Protein AF-A0A6B3M862-F1 (afdb_monomer)

Structure (mmCIF, N/CA/C/O backbone):
data_AF-A0A6B3M862-F1
#
_entry.id   AF-A0A6B3M862-F1
#
loop_
_atom_site.group_PDB
_atom_site.id
_atom_site.type_symbol
_atom_site.label_atom_id
_atom_site.label_alt_id
_atom_site.label_comp_id
_atom_site.label_asym_id
_atom_site.label_entity_id
_atom_site.label_seq_id
_atom_site.pdbx_PDB_ins_code
_atom_site.Cartn_x
_atom_site.Cartn_y
_atom_site.Cartn_z
_atom_site.occupancy
_atom_site.B_iso_or_equiv
_atom_site.auth_seq_id
_atom_site.auth_comp_id
_atom_site.auth_asym_id
_atom_site.auth_atom_id
_atom_site.pdbx_PDB_model_num
ATOM 1 N N . MET A 1 1 ? -13.975 -4.370 5.706 1.00 50.62 1 MET A N 1
ATOM 2 C CA . MET A 1 1 ? -13.741 -3.342 6.737 1.00 50.62 1 MET A CA 1
ATOM 3 C C . MET A 1 1 ? -14.102 -3.996 8.052 1.00 50.62 1 MET A C 1
ATOM 5 O O . MET A 1 1 ? -15.183 -4.567 8.111 1.00 50.62 1 MET A O 1
ATOM 9 N N . SER A 1 2 ? -13.195 -4.032 9.027 1.00 60.84 2 SER A N 1
ATOM 10 C CA . SER A 1 2 ? -13.617 -4.252 10.414 1.00 60.84 2 SER A CA 1
ATOM 11 C C . SER A 1 2 ? -14.274 -2.959 10.878 1.00 60.84 2 SER A C 1
ATOM 13 O O . SER A 1 2 ? -13.829 -1.890 10.461 1.00 60.84 2 SER A O 1
ATOM 15 N N . ASP A 1 3 ? -15.322 -3.040 11.688 1.00 75.19 3 ASP A N 1
ATOM 16 C CA . ASP A 1 3 ? -16.202 -1.893 11.952 1.00 75.19 3 ASP A CA 1
ATOM 17 C C . ASP A 1 3 ? -15.468 -0.653 12.518 1.00 75.19 3 ASP A C 1
ATOM 19 O O . ASP A 1 3 ? -15.908 0.476 12.292 1.00 75.19 3 ASP A O 1
ATOM 23 N N . ASP A 1 4 ? -14.273 -0.848 13.093 1.00 88.62 4 ASP A N 1
ATOM 24 C CA . ASP A 1 4 ? -13.475 0.205 13.733 1.00 88.62 4 ASP A CA 1
ATOM 25 C C . ASP A 1 4 ? -12.184 0.609 13.000 1.00 88.62 4 ASP A C 1
ATOM 27 O O . ASP A 1 4 ? -11.530 1.561 13.427 1.00 88.62 4 ASP A O 1
ATOM 31 N N . TYR A 1 5 ? -11.798 -0.059 11.903 1.00 89.94 5 TYR A N 1
ATOM 32 C CA . TYR A 1 5 ? -10.555 0.263 11.181 1.00 89.94 5 TYR A CA 1
ATOM 33 C C . TYR A 1 5 ? -10.771 0.490 9.687 1.00 89.94 5 TYR A C 1
ATOM 35 O O . TYR A 1 5 ? -11.437 -0.281 8.991 1.00 89.94 5 TYR A O 1
ATOM 43 N N . ALA A 1 6 ? -10.116 1.531 9.178 1.00 91.81 6 ALA A N 1
ATOM 44 C CA . ALA A 1 6 ? -10.004 1.824 7.760 1.00 91.81 6 ALA A CA 1
ATOM 45 C C . ALA A 1 6 ? -8.541 1.756 7.322 1.00 91.81 6 ALA A C 1
ATOM 47 O O . ALA A 1 6 ? -7.637 2.222 8.015 1.00 91.81 6 ALA A O 1
ATOM 48 N N . ILE A 1 7 ? -8.333 1.199 6.133 1.00 94.38 7 ILE A N 1
ATOM 49 C CA . ILE A 1 7 ? -7.042 1.144 5.462 1.00 94.38 7 ILE A CA 1
ATOM 50 C C . ILE A 1 7 ? -7.131 1.938 4.163 1.00 94.38 7 ILE A C 1
ATOM 52 O O . ILE A 1 7 ? -8.022 1.707 3.345 1.00 94.38 7 ILE A O 1
ATOM 56 N N . VAL A 1 8 ? -6.223 2.894 3.988 1.00 96.94 8 VAL A N 1
ATOM 57 C CA . VAL A 1 8 ? -6.242 3.828 2.860 1.00 96.94 8 VAL A CA 1
ATOM 58 C C . VAL A 1 8 ? -4.904 3.781 2.141 1.00 96.94 8 VAL A C 1
ATOM 60 O O . VAL A 1 8 ? -3.861 4.054 2.730 1.00 96.94 8 VAL A O 1
ATOM 63 N N . GLY A 1 9 ? -4.940 3.435 0.856 1.00 97.56 9 GLY A N 1
ATOM 64 C CA . GLY A 1 9 ? -3.775 3.466 -0.018 1.00 97.56 9 GLY A CA 1
ATOM 65 C C . GLY A 1 9 ? -3.497 4.866 -0.564 1.00 97.56 9 GLY A C 1
ATOM 66 O O . GLY A 1 9 ? -4.400 5.542 -1.055 1.00 97.56 9 GLY A O 1
ATOM 67 N N . ALA A 1 10 ? -2.234 5.280 -0.522 1.00 98.19 10 ALA A N 1
ATOM 68 C CA . ALA A 1 10 ? -1.728 6.545 -1.038 1.00 98.19 10 ALA A CA 1
ATOM 69 C C . ALA A 1 10 ? -0.574 6.278 -2.014 1.00 98.19 10 ALA A C 1
ATOM 71 O O . ALA A 1 10 ? 0.571 6.640 -1.777 1.00 98.19 10 ALA A O 1
ATOM 72 N N . LYS A 1 11 ? -0.878 5.619 -3.134 1.00 97.19 11 LYS A N 1
ATOM 73 C CA . LYS A 1 11 ? 0.109 5.156 -4.129 1.00 97.19 11 LYS A CA 1
ATOM 74 C C . LYS A 1 11 ? 0.990 6.226 -4.797 1.00 97.19 11 LYS A C 1
ATOM 76 O O . LYS A 1 11 ? 1.916 5.872 -5.507 1.00 97.19 11 LYS A O 1
ATOM 81 N N . ASN A 1 12 ? 0.673 7.507 -4.621 1.00 97.62 12 ASN A N 1
ATOM 82 C CA . ASN A 1 12 ? 1.430 8.641 -5.167 1.00 97.62 12 ASN A CA 1
ATOM 83 C C . ASN A 1 12 ? 2.085 9.463 -4.043 1.00 97.62 12 ASN A C 1
ATOM 85 O O . ASN A 1 12 ? 2.270 10.662 -4.180 1.00 97.62 12 ASN A O 1
ATOM 89 N N . GLU A 1 13 ? 2.313 8.847 -2.886 1.00 97.69 13 GLU A N 1
ATOM 90 C CA . GLU A 1 13 ? 3.012 9.472 -1.769 1.00 97.69 13 GLU A CA 1
ATOM 91 C C . GLU A 1 13 ? 4.517 9.540 -2.051 1.00 97.69 13 GLU A C 1
ATOM 93 O O . GLU A 1 13 ? 5.097 8.560 -2.523 1.00 97.69 13 GLU A O 1
ATOM 98 N N . ASP A 1 14 ? 5.126 10.690 -1.748 1.00 96.94 14 ASP A N 1
ATOM 99 C CA . ASP A 1 14 ? 6.449 11.055 -2.270 1.00 96.94 14 ASP A CA 1
ATOM 100 C C . ASP A 1 14 ? 7.570 11.131 -1.209 1.00 96.94 14 ASP A C 1
ATOM 102 O O . ASP A 1 14 ? 8.699 11.483 -1.542 1.00 96.94 14 ASP A O 1
ATOM 106 N N . GLU A 1 15 ? 7.320 10.818 0.074 1.00 93.00 15 GLU A N 1
ATOM 107 C CA . GLU A 1 15 ? 8.296 11.061 1.162 1.00 93.00 15 GLU A CA 1
ATOM 108 C C . GLU A 1 15 ? 9.616 10.294 0.997 1.00 93.00 15 GLU A C 1
ATOM 110 O O . GLU A 1 15 ? 10.661 10.787 1.419 1.00 93.00 15 GLU A O 1
ATOM 115 N N . LYS A 1 16 ? 9.596 9.101 0.386 1.00 87.69 16 LYS A N 1
ATOM 116 C CA . LYS A 1 16 ? 10.807 8.285 0.150 1.00 87.69 16 LYS A CA 1
ATOM 117 C C . LYS A 1 16 ? 11.333 8.366 -1.288 1.00 87.69 16 LYS A C 1
ATOM 119 O O . LYS A 1 16 ? 12.475 7.986 -1.530 1.00 87.69 16 LYS A O 1
ATOM 124 N N . GLY A 1 17 ? 10.531 8.886 -2.211 1.00 92.69 17 GLY A N 1
ATOM 125 C CA . GLY A 1 17 ? 10.793 8.950 -3.646 1.00 92.69 17 GLY A CA 1
ATOM 126 C C . GLY A 1 17 ? 9.495 9.244 -4.392 1.00 92.69 17 GLY A C 1
ATOM 127 O O . GLY A 1 17 ? 8.418 8.952 -3.876 1.00 92.69 17 GLY A O 1
ATOM 128 N N . THR A 1 18 ? 9.584 9.828 -5.587 1.00 96.62 18 THR A N 1
ATOM 129 C CA . THR A 1 18 ? 8.407 10.181 -6.392 1.00 96.62 18 THR A CA 1
ATOM 130 C C . THR A 1 18 ? 7.522 8.954 -6.619 1.00 96.62 18 THR A C 1
ATOM 132 O O . THR A 1 18 ? 7.962 7.947 -7.158 1.00 96.62 18 THR A O 1
ATOM 135 N N . HIS A 1 19 ? 6.278 9.038 -6.167 1.00 96.44 19 HIS A N 1
ATOM 136 C CA . HIS A 1 19 ? 5.255 8.005 -6.168 1.00 96.44 19 HIS A CA 1
ATOM 137 C C . HIS A 1 19 ? 5.671 6.659 -5.558 1.00 96.44 19 HIS A C 1
ATOM 139 O O . HIS A 1 19 ? 5.152 5.615 -5.967 1.00 96.44 19 HIS A O 1
ATOM 145 N N . ALA A 1 20 ? 6.578 6.666 -4.581 1.00 97.31 20 ALA A N 1
ATOM 146 C CA . ALA A 1 20 ? 6.948 5.452 -3.858 1.00 97.31 20 ALA A CA 1
ATOM 147 C C . ALA A 1 20 ? 5.736 4.840 -3.137 1.00 97.31 20 ALA A C 1
ATOM 149 O O . ALA A 1 20 ? 5.584 3.624 -3.051 1.00 97.31 20 ALA A O 1
ATOM 150 N N . GLY A 1 21 ? 4.825 5.693 -2.666 1.00 98.12 21 GLY A N 1
ATOM 151 C CA . GLY A 1 21 ? 3.536 5.289 -2.129 1.00 98.12 21 GLY A CA 1
ATOM 152 C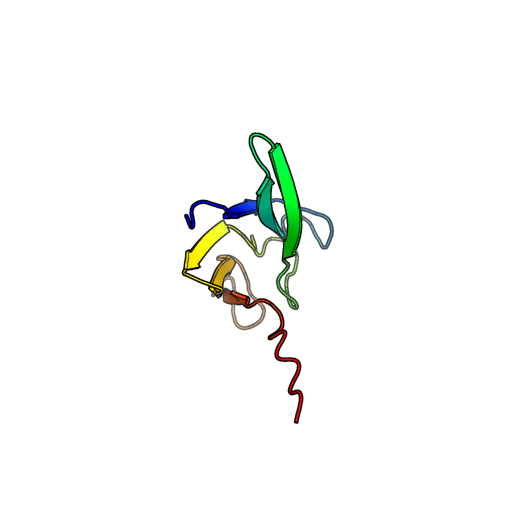 C . GLY A 1 21 ? 3.568 4.902 -0.650 1.00 98.12 21 GLY A C 1
ATOM 153 O O . GLY A 1 21 ? 4.605 4.560 -0.082 1.00 98.12 21 GLY A O 1
ATOM 154 N N . ALA A 1 22 ? 2.409 4.979 -0.004 1.00 97.88 22 ALA A N 1
ATOM 155 C CA . ALA A 1 22 ? 2.224 4.659 1.408 1.00 97.88 22 ALA A CA 1
ATOM 156 C C . ALA A 1 22 ? 0.832 4.066 1.653 1.00 97.88 22 ALA A C 1
ATOM 158 O O . ALA A 1 22 ? -0.062 4.140 0.807 1.00 97.88 22 ALA A O 1
ATOM 159 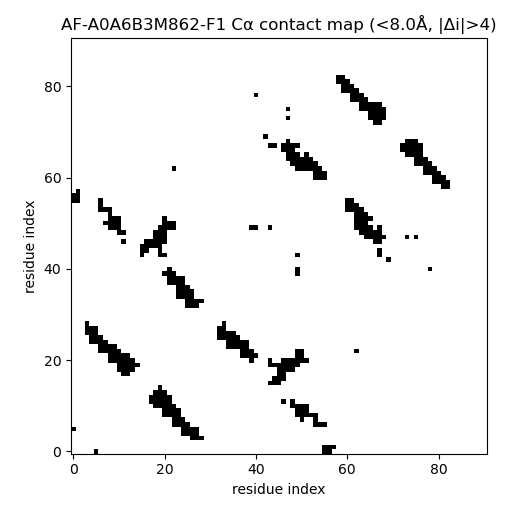N N . VAL A 1 23 ? 0.631 3.507 2.842 1.00 97.81 23 VAL A N 1
ATOM 160 C CA . VAL A 1 23 ? -0.685 3.102 3.342 1.00 97.81 23 VAL A CA 1
ATOM 161 C C . VAL A 1 23 ? -0.901 3.709 4.718 1.00 97.81 23 VAL A C 1
ATOM 163 O O . VAL A 1 23 ? 0.021 3.776 5.523 1.00 97.81 23 VAL A O 1
ATOM 166 N N . TYR A 1 24 ? -2.123 4.134 5.003 1.00 95.81 24 TYR A N 1
ATOM 167 C CA . TYR A 1 24 ? -2.497 4.722 6.283 1.00 95.81 24 TYR A CA 1
ATOM 168 C C . TYR A 1 24 ? -3.578 3.877 6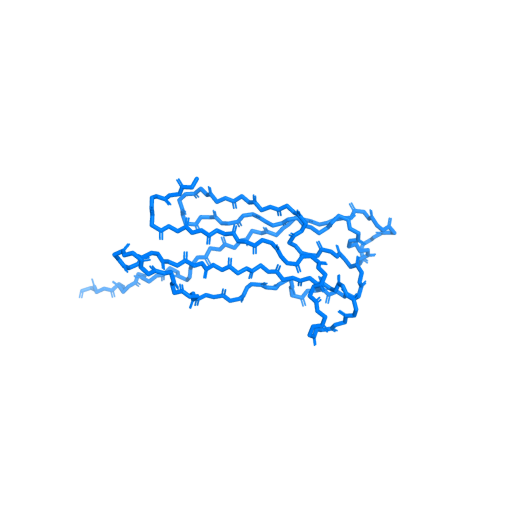.947 1.00 95.81 24 TYR A C 1
ATOM 170 O O . TYR A 1 24 ? -4.549 3.480 6.296 1.00 95.81 24 TYR A O 1
ATOM 178 N N . ILE A 1 25 ? -3.404 3.615 8.241 1.00 93.56 25 ILE A N 1
ATOM 179 C CA . ILE A 1 25 ? -4.408 2.960 9.080 1.00 93.56 25 ILE A CA 1
ATOM 180 C C . ILE A 1 25 ? -5.080 4.027 9.930 1.00 9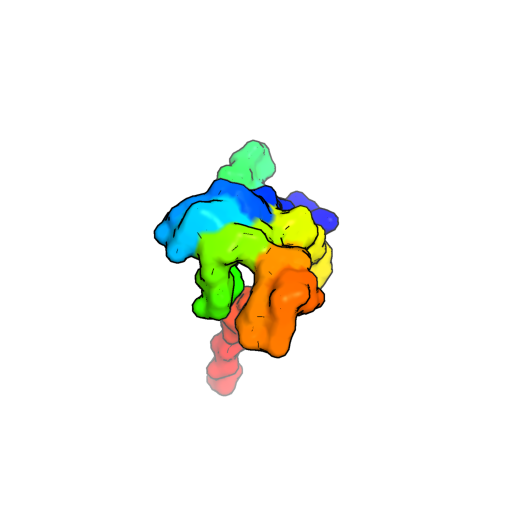3.56 25 ILE A C 1
ATOM 182 O O . ILE A 1 25 ? -4.406 4.779 10.637 1.00 93.56 25 ILE A O 1
ATOM 186 N N . PHE A 1 26 ? -6.406 4.047 9.894 1.00 93.25 26 PHE A N 1
ATOM 187 C CA . PHE A 1 26 ? -7.234 4.876 10.755 1.00 93.25 26 PHE A CA 1
ATOM 188 C C . PHE A 1 26 ? -8.084 3.996 11.658 1.00 93.25 26 PHE A C 1
ATOM 190 O O . PHE A 1 26 ? -8.626 2.987 11.207 1.00 93.25 26 PHE A O 1
ATOM 197 N N . GLN A 1 27 ? -8.223 4.414 12.911 1.00 92.56 27 GLN A N 1
ATOM 198 C CA . GLN A 1 27 ? -9.166 3.840 13.858 1.00 92.56 27 GLN A CA 1
ATOM 199 C C . GLN A 1 27 ? -10.290 4.836 14.112 1.00 92.56 27 GLN A C 1
ATOM 201 O O . GLN A 1 27 ? -10.044 6.042 14.232 1.00 92.56 27 GLN A O 1
ATOM 206 N N . ARG A 1 28 ? -11.517 4.329 14.172 1.00 93.06 28 ARG A N 1
ATOM 207 C CA . ARG A 1 28 ? -12.689 5.119 14.525 1.00 93.06 28 ARG A CA 1
ATOM 208 C C . ARG A 1 28 ? -12.793 5.250 16.047 1.00 93.06 28 ARG A C 1
ATOM 210 O O . ARG A 1 28 ? -12.719 4.254 16.757 1.00 93.06 28 ARG A O 1
ATOM 217 N N . ASP A 1 29 ? -12.997 6.473 16.522 1.00 91.94 29 ASP A N 1
ATOM 218 C CA . ASP A 1 29 ? -13.328 6.807 17.910 1.00 91.94 29 ASP A CA 1
ATOM 219 C C . ASP A 1 29 ? -14.583 7.696 17.923 1.00 91.94 29 ASP A C 1
ATOM 221 O O . ASP A 1 29 ? -14.536 8.899 17.632 1.00 91.94 29 ASP A O 1
ATOM 225 N N . GLY A 1 30 ? -15.740 7.068 18.157 1.00 91.38 30 GLY A N 1
ATOM 226 C CA . GLY A 1 30 ? -17.050 7.686 17.948 1.00 91.38 30 GLY A CA 1
ATOM 227 C C . GLY A 1 30 ? -17.262 8.072 16.480 1.00 91.38 30 GLY A C 1
ATOM 228 O O . GLY A 1 30 ? -17.235 7.218 15.595 1.00 91.38 30 GLY A O 1
ATOM 229 N N . ASP A 1 31 ? -17.448 9.366 16.221 1.00 91.19 31 ASP A N 1
ATOM 230 C CA . ASP A 1 31 ? -17.560 9.926 14.865 1.00 91.19 31 ASP A CA 1
ATOM 231 C C . ASP A 1 31 ? -16.213 10.404 14.293 1.00 91.19 31 ASP A C 1
ATOM 233 O O . ASP A 1 31 ? -16.139 10.858 13.149 1.00 91.19 31 ASP A O 1
ATOM 237 N N . ASN A 1 32 ? -15.132 10.309 15.073 1.00 94.44 32 ASN A N 1
ATOM 238 C CA . ASN A 1 32 ? -13.807 10.750 14.657 1.00 94.44 32 ASN A CA 1
ATOM 239 C C . ASN A 1 32 ? -12.998 9.595 14.068 1.00 94.44 32 ASN A C 1
ATOM 241 O O . ASN A 1 32 ? -13.095 8.454 14.512 1.00 94.44 32 ASN A O 1
ATOM 245 N N . TRP A 1 33 ? -12.131 9.913 13.110 1.00 95.31 33 TRP A N 1
ATOM 246 C CA . TRP A 1 33 ? -11.124 8.992 12.593 1.00 95.31 33 TRP A CA 1
ATOM 247 C C . TRP A 1 33 ? -9.739 9.502 12.955 1.00 95.31 33 TRP A C 1
ATOM 249 O O . TRP A 1 33 ? -9.376 10.623 12.603 1.00 95.31 33 TRP A O 1
ATOM 259 N N . GLN A 1 34 ? -8.965 8.670 13.643 1.00 96.31 34 GLN A N 1
ATOM 260 C CA . GLN A 1 34 ? -7.610 8.994 14.077 1.00 96.31 34 GLN A CA 1
ATOM 261 C C . GLN A 1 34 ? -6.608 8.106 13.345 1.00 96.31 34 GLN A C 1
ATOM 263 O O . GLN A 1 34 ? -6.751 6.881 13.340 1.00 96.31 34 GLN A O 1
ATOM 268 N N . GLN A 1 35 ? -5.590 8.713 12.730 1.00 95.50 35 GLN A N 1
ATOM 269 C CA . GLN A 1 35 ? -4.506 7.967 12.092 1.00 95.50 35 GLN A CA 1
ATOM 270 C C . GLN A 1 35 ? -3.690 7.238 13.166 1.00 95.50 35 GLN A C 1
ATOM 272 O O . GLN A 1 35 ? -3.098 7.872 14.034 1.00 95.50 35 GLN A O 1
ATOM 277 N N . GLN A 1 36 ? -3.626 5.914 13.076 1.00 93.19 36 GLN A N 1
ATOM 278 C CA . GLN A 1 36 ? -2.861 5.070 13.996 1.00 93.19 36 GLN A CA 1
ATOM 279 C C . GLN A 1 36 ? -1.461 4.768 13.469 1.00 93.19 36 GLN A C 1
ATOM 281 O O . GLN A 1 36 ? -0.505 4.690 14.236 1.00 93.19 36 GLN A O 1
ATOM 286 N N . ALA A 1 37 ? -1.329 4.591 12.153 1.00 93.38 37 ALA A N 1
ATOM 287 C CA . ALA A 1 37 ? -0.064 4.207 11.544 1.00 93.38 37 ALA A CA 1
ATOM 288 C C . ALA A 1 37 ? 0.048 4.680 10.093 1.00 93.38 37 ALA A C 1
ATOM 290 O O . ALA A 1 37 ? -0.949 4.776 9.372 1.00 93.38 37 ALA A O 1
ATOM 291 N N . LYS A 1 38 ? 1.294 4.907 9.668 1.00 94.88 38 LYS A N 1
ATOM 292 C CA . LYS A 1 38 ? 1.716 4.940 8.265 1.00 94.88 38 LYS A CA 1
ATOM 293 C C . LYS A 1 38 ? 2.532 3.673 8.019 1.00 94.88 38 LYS A C 1
ATOM 295 O O . LYS A 1 38 ? 3.512 3.430 8.718 1.00 94.88 38 LYS A O 1
ATOM 300 N N . LEU A 1 39 ? 2.109 2.867 7.059 1.00 95.38 39 LEU A N 1
ATOM 301 C CA . LEU A 1 39 ? 2.818 1.685 6.591 1.00 95.38 39 LEU A CA 1
ATOM 302 C C . LEU A 1 39 ? 3.533 2.010 5.282 1.00 95.38 39 LEU A C 1
ATOM 304 O O . LEU A 1 39 ? 2.993 2.700 4.412 1.00 95.38 39 LEU A O 1
ATOM 308 N N . THR A 1 40 ? 4.734 1.470 5.138 1.00 95.31 40 THR A N 1
ATOM 309 C CA . THR A 1 40 ? 5.579 1.605 3.951 1.00 95.31 40 THR A CA 1
ATOM 310 C C . THR A 1 40 ? 6.270 0.275 3.679 1.00 95.31 40 THR A C 1
ATOM 312 O O . THR A 1 40 ? 6.656 -0.405 4.633 1.00 95.31 40 THR A O 1
ATOM 315 N N . GLY A 1 41 ? 6.457 -0.086 2.407 1.00 90.25 41 GLY A N 1
ATOM 316 C CA . GLY A 1 41 ? 7.369 -1.172 2.032 1.00 90.25 41 GLY A CA 1
ATOM 317 C C . GLY A 1 41 ? 8.788 -0.850 2.507 1.00 90.25 41 GLY A C 1
ATOM 318 O O . GLY A 1 41 ? 9.190 0.315 2.486 1.00 90.25 41 GLY A O 1
ATOM 319 N N . ALA A 1 42 ? 9.518 -1.849 3.007 1.00 89.25 42 ALA A N 1
ATOM 320 C CA . ALA A 1 42 ? 10.876 -1.648 3.528 1.00 89.25 42 ALA A CA 1
ATOM 321 C C . ALA A 1 42 ? 11.888 -1.363 2.405 1.00 89.25 42 ALA A C 1
ATOM 323 O O . ALA A 1 42 ? 12.850 -0.625 2.603 1.00 89.25 42 ALA A O 1
ATOM 324 N N . ASP A 1 43 ? 11.611 -1.945 1.248 1.00 91.50 43 ASP A N 1
ATOM 325 C CA . ASP A 1 43 ? 12.321 -1.896 -0.025 1.00 91.50 43 ASP A CA 1
ATOM 326 C C . ASP A 1 43 ? 11.693 -0.900 -1.011 1.00 91.50 43 ASP A C 1
ATOM 328 O O . ASP A 1 43 ? 12.184 -0.791 -2.121 1.00 91.50 43 ASP A O 1
ATOM 332 N N . ARG A 1 44 ? 10.645 -0.148 -0.620 1.00 91.56 44 ARG A N 1
ATOM 333 C CA . ARG A 1 44 ? 9.955 0.747 -1.562 1.00 91.56 44 ARG A CA 1
ATOM 334 C C . ARG A 1 44 ? 10.912 1.793 -2.148 1.00 91.56 44 ARG A C 1
ATOM 336 O O . ARG A 1 44 ? 11.553 2.552 -1.404 1.00 91.56 44 ARG A O 1
ATOM 343 N N . GLU A 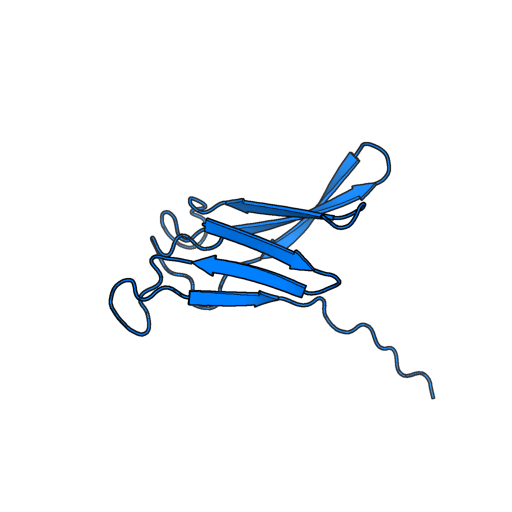1 45 ? 10.908 1.901 -3.463 1.00 95.50 45 GLU A N 1
ATOM 344 C CA . GLU A 1 45 ? 11.629 2.886 -4.256 1.00 95.50 45 GLU A CA 1
ATOM 345 C C . GLU A 1 45 ? 10.655 3.786 -5.032 1.00 95.50 45 GLU A C 1
ATOM 347 O O . GLU A 1 45 ? 9.438 3.759 -4.832 1.00 95.50 45 GLU A O 1
ATOM 352 N N . ALA A 1 46 ? 11.195 4.693 -5.848 1.00 96.69 46 ALA A N 1
ATOM 353 C CA . ALA A 1 46 ? 10.374 5.585 -6.656 1.00 96.69 46 ALA A CA 1
ATOM 354 C C . ALA A 1 46 ? 9.532 4.787 -7.665 1.00 96.69 46 ALA A C 1
ATOM 356 O O . ALA A 1 46 ? 9.998 3.831 -8.265 1.00 96.69 46 ALA A O 1
ATOM 357 N N . ASP A 1 47 ? 8.299 5.237 -7.879 1.00 96.56 47 ASP A N 1
ATOM 358 C CA . ASP A 1 47 ? 7.323 4.657 -8.799 1.00 96.56 47 ASP A CA 1
ATOM 359 C C . ASP A 1 47 ? 6.812 3.235 -8.512 1.00 96.56 47 ASP A C 1
ATOM 361 O O . ASP A 1 47 ? 5.897 2.826 -9.220 1.00 96.56 47 ASP A O 1
ATOM 365 N N . ASP A 1 48 ? 7.208 2.562 -7.427 1.00 97.31 48 ASP A N 1
ATOM 366 C CA . ASP A 1 48 ? 6.682 1.233 -7.037 1.00 97.31 48 ASP A CA 1
ATOM 367 C C . ASP A 1 48 ? 5.157 1.179 -6.837 1.00 97.31 48 ASP A C 1
ATOM 369 O O . ASP A 1 48 ? 4.516 0.121 -6.927 1.00 97.31 48 ASP A O 1
ATOM 373 N N . LYS A 1 49 ? 4.547 2.338 -6.559 1.00 97.50 49 LYS A N 1
ATOM 374 C CA . LYS A 1 49 ? 3.118 2.505 -6.256 1.00 97.50 49 LYS A CA 1
ATOM 375 C C . LYS A 1 49 ? 2.665 1.649 -5.072 1.00 97.50 49 LYS A C 1
ATOM 377 O O . LYS A 1 49 ? 1.567 1.079 -5.108 1.00 97.50 49 LYS A O 1
ATOM 382 N N . PHE A 1 50 ? 3.465 1.577 -4.007 1.00 98.38 50 PHE A N 1
ATOM 383 C CA . PHE A 1 50 ? 3.055 0.916 -2.769 1.00 98.38 50 PHE A CA 1
ATOM 384 C C . PHE A 1 50 ? 1.732 1.506 -2.256 1.00 98.38 50 PHE A C 1
ATOM 386 O O . PHE A 1 50 ? 1.552 2.722 -2.185 1.00 98.38 50 PHE A O 1
ATOM 393 N N . GLY A 1 51 ? 0.773 0.646 -1.910 1.00 97.88 51 GLY A N 1
ATOM 394 C CA . GLY A 1 51 ? -0.574 1.093 -1.543 1.00 97.88 51 GLY A CA 1
ATOM 395 C C . GLY A 1 51 ? -1.512 1.267 -2.736 1.00 97.88 51 GLY A C 1
ATOM 396 O O . GLY A 1 51 ? -2.539 1.932 -2.602 1.00 97.88 51 GLY A O 1
ATOM 397 N N . PHE A 1 52 ? -1.197 0.687 -3.900 1.00 98.12 52 PHE A N 1
ATOM 398 C CA . PHE A 1 52 ? -2.103 0.680 -5.054 1.00 98.12 52 PHE A CA 1
ATOM 399 C C . PHE A 1 52 ? -3.409 -0.062 -4.756 1.00 98.12 52 PHE A C 1
ATOM 401 O O . PHE A 1 52 ? -4.491 0.422 -5.092 1.00 98.12 52 PHE A O 1
ATOM 408 N N . CYS A 1 53 ? -3.305 -1.216 -4.099 1.00 97.00 53 CYS A N 1
ATOM 409 C CA . CYS A 1 53 ? -4.433 -1.968 -3.573 1.00 97.00 53 CYS A CA 1
ATOM 410 C C . CYS A 1 53 ? -4.157 -2.368 -2.124 1.00 97.00 53 CYS A C 1
ATOM 412 O O . CYS A 1 53 ? -3.009 -2.583 -1.729 1.00 97.00 53 CYS A O 1
ATOM 414 N N . VAL A 1 54 ? -5.223 -2.431 -1.329 1.00 96.56 54 VAL A N 1
ATOM 415 C CA . VAL A 1 54 ? -5.155 -2.747 0.097 1.00 96.56 54 VAL A CA 1
ATOM 416 C C . VAL A 1 54 ? -6.290 -3.682 0.488 1.00 96.56 54 VAL A C 1
ATOM 418 O O . VAL A 1 54 ? -7.400 -3.586 -0.040 1.00 96.56 54 VAL A O 1
ATOM 421 N N . GLY A 1 55 ? -6.014 -4.575 1.430 1.00 93.62 55 GLY A N 1
ATOM 422 C CA . GLY A 1 55 ? -7.001 -5.446 2.053 1.00 93.62 55 GLY A CA 1
ATOM 423 C C . GLY A 1 55 ? -6.712 -5.597 3.539 1.00 93.62 55 GLY A C 1
ATOM 424 O O . GLY A 1 55 ? -5.558 -5.550 3.955 1.00 93.62 55 GLY A O 1
ATOM 425 N N . ILE A 1 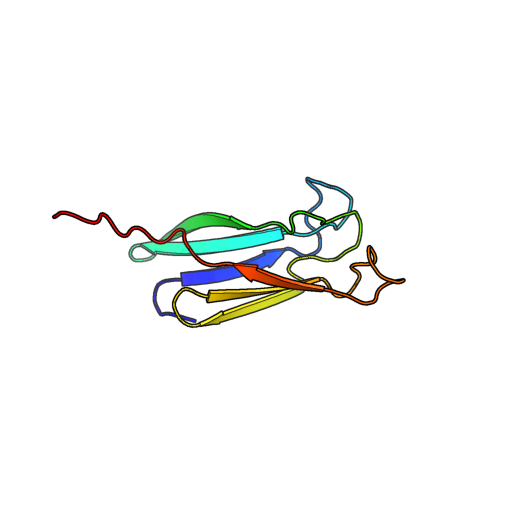56 ? -7.763 -5.777 4.334 1.00 87.88 56 ILE A N 1
ATOM 426 C CA . ILE A 1 56 ? -7.658 -6.012 5.774 1.00 87.88 56 ILE A CA 1
ATOM 427 C C . ILE A 1 56 ? -8.596 -7.147 6.179 1.00 87.88 56 ILE A C 1
ATOM 429 O O . ILE A 1 56 ? -9.756 -7.180 5.756 1.00 87.88 56 ILE A O 1
ATOM 433 N N . SER A 1 57 ? -8.084 -8.079 6.977 1.00 88.12 57 SER A N 1
ATOM 434 C CA . SER A 1 57 ? -8.841 -9.194 7.541 1.00 88.12 57 SER A CA 1
ATOM 435 C C . SER A 1 57 ? -8.280 -9.555 8.913 1.00 88.12 57 SER A C 1
ATOM 437 O O . SER A 1 57 ? -7.152 -10.037 9.015 1.00 88.12 57 SER A O 1
ATOM 439 N N . GLY A 1 58 ? -9.078 -9.343 9.963 1.00 85.12 58 GLY A N 1
ATOM 440 C CA . GLY A 1 58 ? -8.587 -9.412 11.340 1.00 85.12 58 GLY A CA 1
ATOM 441 C C . GLY A 1 58 ? -7.412 -8.454 11.532 1.00 85.12 58 GLY A C 1
ATOM 442 O O . GLY A 1 58 ? -7.468 -7.311 11.083 1.00 85.12 58 GLY A O 1
ATOM 443 N N . ASP A 1 59 ? -6.329 -8.964 12.110 1.00 85.50 59 ASP A N 1
ATOM 444 C CA . ASP A 1 59 ? -5.101 -8.204 12.351 1.00 85.50 59 ASP A CA 1
ATOM 445 C C . ASP A 1 59 ? -4.170 -8.144 11.127 1.00 85.50 59 ASP A C 1
ATOM 447 O O . ASP A 1 59 ? -3.121 -7.508 11.168 1.00 85.50 59 ASP A O 1
ATOM 451 N N . TYR A 1 60 ? -4.523 -8.797 10.018 1.00 89.94 60 TYR A N 1
ATOM 452 C CA . TYR A 1 60 ? -3.682 -8.817 8.828 1.00 89.94 60 TYR A CA 1
ATOM 453 C C . TYR A 1 60 ? -4.084 -7.736 7.840 1.00 89.94 60 TYR A C 1
ATOM 455 O O . TYR A 1 60 ? -5.242 -7.620 7.434 1.00 89.94 60 TYR A O 1
ATOM 463 N N . THR A 1 61 ? -3.081 -6.997 7.388 1.00 92.19 61 THR A N 1
ATOM 464 C CA . THR A 1 61 ? -3.168 -6.063 6.272 1.00 92.19 61 THR A CA 1
ATOM 465 C C . THR A 1 61 ? -2.339 -6.592 5.112 1.00 92.19 61 THR A C 1
ATOM 467 O O . THR A 1 61 ? -1.182 -6.953 5.307 1.00 92.19 61 THR A O 1
ATOM 470 N N . ILE A 1 62 ? -2.903 -6.597 3.905 1.00 95.81 62 ILE A N 1
ATOM 471 C CA . ILE A 1 62 ? -2.172 -6.851 2.662 1.00 95.81 62 ILE A CA 1
ATOM 472 C C . ILE A 1 62 ? -2.119 -5.581 1.814 1.00 95.81 62 ILE A C 1
ATOM 474 O O . ILE A 1 62 ? -3.116 -4.865 1.697 1.00 95.81 62 ILE A O 1
ATOM 478 N N . VAL A 1 63 ? -0.959 -5.307 1.225 1.00 98.06 63 VAL A N 1
ATOM 479 C CA . VAL A 1 63 ? -0.706 -4.131 0.388 1.00 98.06 63 VAL A CA 1
ATOM 480 C C . VAL A 1 63 ? -0.022 -4.555 -0.903 1.00 98.06 63 VAL A C 1
ATOM 482 O O . VAL A 1 63 ? 0.956 -5.293 -0.855 1.00 98.06 63 VAL A O 1
ATOM 485 N N . GLY A 1 64 ? -0.510 -4.078 -2.046 1.00 98.12 64 GLY A N 1
ATOM 486 C CA . GLY A 1 64 ? 0.149 -4.266 -3.339 1.00 98.12 64 GLY A CA 1
ATOM 487 C C . GLY A 1 64 ? 0.989 -3.061 -3.766 1.00 98.12 64 GLY A C 1
ATOM 488 O O . GLY A 1 64 ? 0.587 -1.910 -3.552 1.00 98.12 64 GLY A O 1
ATOM 489 N N . ALA A 1 65 ? 2.112 -3.345 -4.422 1.00 98.25 65 ALA A N 1
ATOM 490 C CA . ALA A 1 65 ? 2.957 -2.403 -5.154 1.00 98.25 65 ALA A CA 1
ATOM 491 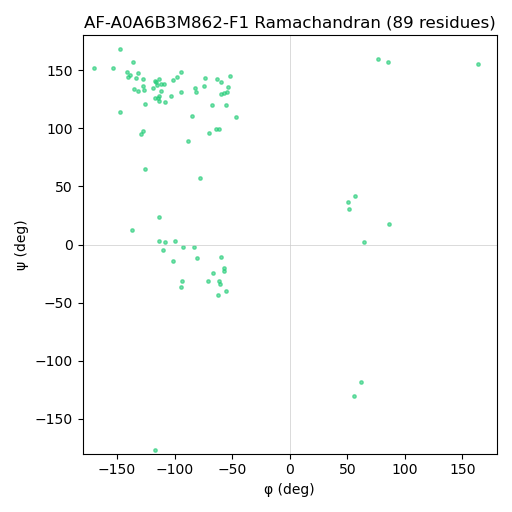C C . ALA A 1 65 ? 3.192 -2.986 -6.555 1.00 98.25 65 ALA A C 1
ATOM 493 O O . ALA A 1 65 ? 3.999 -3.889 -6.730 1.00 98.25 65 ALA A O 1
ATOM 494 N N . TYR A 1 66 ? 2.393 -2.579 -7.542 1.00 97.81 66 TYR A N 1
ATOM 495 C CA . TYR A 1 66 ? 2.347 -3.287 -8.831 1.00 97.81 66 TYR A CA 1
ATOM 496 C C . TYR A 1 66 ? 3.491 -2.922 -9.787 1.00 97.81 66 TYR A C 1
ATOM 498 O O . TYR A 1 66 ? 3.631 -3.587 -10.808 1.00 97.81 66 TYR A O 1
ATOM 506 N N . LEU A 1 67 ? 4.259 -1.868 -9.486 1.00 97.50 67 LEU A N 1
ATOM 507 C CA . LEU A 1 67 ? 5.413 -1.439 -10.282 1.00 97.50 67 LEU A CA 1
ATOM 508 C C . LEU A 1 67 ? 6.755 -1.717 -9.604 1.00 97.50 67 LEU A C 1
ATOM 510 O O . LEU A 1 67 ? 7.775 -1.387 -10.192 1.00 97.50 67 LEU A O 1
ATOM 514 N N . GLU A 1 68 ? 6.740 -2.337 -8.424 1.00 97.06 68 GLU A N 1
ATOM 515 C CA . GLU A 1 68 ? 7.947 -2.759 -7.710 1.00 97.06 68 GLU A CA 1
ATOM 516 C C . GLU A 1 68 ? 8.838 -3.633 -8.610 1.00 97.06 68 GLU A C 1
ATOM 518 O O . GLU A 1 68 ? 8.329 -4.492 -9.352 1.00 97.06 68 GLU A O 1
ATOM 523 N N . ASP A 1 69 ? 10.145 -3.360 -8.599 1.00 95.19 69 ASP A N 1
ATOM 524 C CA . ASP A 1 69 ? 11.084 -3.897 -9.579 1.00 95.19 69 ASP A CA 1
ATOM 525 C C . ASP A 1 69 ? 12.436 -4.414 -9.046 1.00 95.19 69 ASP A C 1
ATOM 527 O O . ASP A 1 69 ? 13.288 -4.787 -9.862 1.00 95.19 69 ASP A O 1
ATOM 531 N N . GLU A 1 70 ? 12.612 -4.587 -7.729 1.00 93.69 70 GLU A N 1
ATOM 532 C CA . GLU A 1 70 ? 13.855 -5.082 -7.104 1.00 93.69 70 GLU A CA 1
ATOM 533 C C . GLU A 1 70 ? 14.286 -6.433 -7.697 1.00 93.69 70 GLU A C 1
ATOM 535 O O . GLU A 1 70 ? 15.471 -6.695 -7.930 1.00 93.69 70 GLU A O 1
ATOM 540 N N . LYS A 1 71 ? 13.319 -7.322 -7.960 1.00 92.50 71 LYS A N 1
ATOM 541 C CA . LYS A 1 71 ? 13.594 -8.687 -8.450 1.00 92.50 71 LYS A CA 1
ATOM 542 C C . LYS A 1 71 ? 13.557 -8.820 -9.966 1.00 92.50 71 LYS A C 1
ATOM 544 O O . LYS A 1 71 ? 14.235 -9.692 -10.513 1.00 92.50 71 LYS A O 1
ATOM 549 N N . ALA A 1 72 ? 12.729 -8.026 -10.635 1.00 94.12 72 ALA A N 1
ATOM 550 C CA . ALA A 1 72 ? 12.590 -7.972 -12.087 1.00 94.12 72 ALA A CA 1
ATOM 551 C C . ALA A 1 72 ? 11.731 -6.763 -12.468 1.00 94.12 72 ALA A C 1
ATOM 553 O O . ALA A 1 72 ? 10.838 -6.389 -11.717 1.00 94.12 72 ALA A O 1
ATOM 554 N N . THR A 1 73 ? 11.951 -6.212 -13.666 1.00 95.94 73 THR A N 1
ATOM 555 C CA . THR A 1 73 ? 11.245 -5.024 -14.170 1.00 95.94 73 THR A CA 1
ATOM 556 C C . THR A 1 73 ? 9.731 -5.114 -13.962 1.00 95.94 73 THR A C 1
ATOM 558 O O . THR A 1 73 ? 9.065 -5.891 -14.649 1.00 95.94 73 THR A O 1
ATOM 561 N N . GLN A 1 74 ? 9.210 -4.294 -13.042 1.00 95.12 74 GLN A N 1
ATOM 562 C CA . GLN A 1 74 ? 7.785 -4.155 -12.715 1.00 95.12 74 GLN A CA 1
ATOM 563 C C . GLN A 1 74 ? 7.083 -5.495 -12.452 1.00 95.12 74 GLN A C 1
ATOM 565 O O . GLN A 1 74 ? 5.932 -5.702 -12.846 1.00 95.12 74 GLN A O 1
ATOM 570 N N . ALA A 1 75 ? 7.786 -6.440 -11.823 1.00 96.19 75 ALA A N 1
ATOM 571 C CA . ALA A 1 75 ? 7.208 -7.728 -11.449 1.00 96.19 75 ALA A CA 1
ATOM 572 C C . ALA A 1 75 ? 6.120 -7.576 -10.375 1.00 96.19 75 ALA A C 1
ATOM 574 O O . ALA A 1 75 ? 5.210 -8.409 -10.292 1.00 96.19 75 ALA A O 1
ATOM 575 N N . GLY A 1 76 ? 6.205 -6.495 -9.600 1.00 97.25 76 GLY A N 1
ATOM 576 C CA . GLY A 1 76 ? 5.303 -6.169 -8.519 1.00 97.25 76 GLY A CA 1
ATOM 577 C C . GLY A 1 76 ? 5.556 -6.997 -7.262 1.00 97.25 76 GLY A C 1
ATOM 578 O O . GLY A 1 76 ? 6.092 -8.107 -7.288 1.00 97.25 76 GLY A O 1
ATOM 579 N N . ALA A 1 77 ? 5.077 -6.466 -6.144 1.00 97.44 77 ALA A N 1
ATOM 580 C CA . ALA A 1 77 ? 5.191 -7.078 -4.833 1.00 97.44 77 ALA A CA 1
ATOM 581 C C . ALA A 1 77 ? 3.875 -6.997 -4.049 1.00 97.44 77 ALA A C 1
ATOM 583 O O . ALA A 1 77 ? 3.015 -6.137 -4.274 1.00 97.44 77 ALA A O 1
ATOM 584 N N . ALA A 1 78 ? 3.735 -7.914 -3.090 1.00 96.81 78 ALA A N 1
ATOM 585 C CA . ALA A 1 78 ? 2.684 -7.894 -2.085 1.00 96.81 78 ALA A CA 1
ATOM 586 C C . ALA A 1 78 ? 3.307 -7.979 -0.691 1.00 96.81 78 ALA A C 1
ATOM 588 O O . ALA A 1 78 ? 4.147 -8.836 -0.417 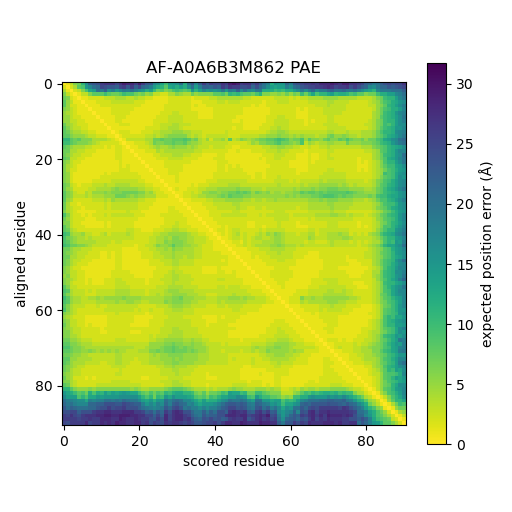1.00 96.81 78 ALA A O 1
ATOM 589 N N . TYR A 1 79 ? 2.848 -7.108 0.197 1.00 96.62 79 TYR A N 1
ATOM 590 C CA . TYR A 1 79 ? 3.352 -6.960 1.553 1.00 96.62 79 TYR A CA 1
ATOM 591 C C . TYR A 1 79 ? 2.262 -7.334 2.540 1.00 96.62 79 TYR A C 1
ATOM 593 O O . TYR A 1 79 ? 1.112 -6.928 2.372 1.00 96.62 79 TYR A O 1
ATOM 601 N N . ILE A 1 80 ? 2.628 -8.076 3.583 1.00 95.19 80 ILE A N 1
ATOM 602 C CA . ILE A 1 80 ? 1.723 -8.425 4.676 1.00 95.19 80 ILE A CA 1
ATOM 603 C C . ILE A 1 80 ? 2.227 -7.756 5.950 1.00 95.19 80 ILE A C 1
ATOM 605 O O . ILE A 1 80 ? 3.374 -7.946 6.350 1.00 95.19 80 ILE A O 1
ATOM 609 N N . PHE A 1 81 ? 1.346 -6.999 6.594 1.00 92.31 81 PHE A N 1
ATOM 610 C CA . PHE A 1 81 ? 1.586 -6.357 7.878 1.00 92.31 81 PHE A CA 1
ATOM 611 C C . PHE A 1 81 ? 0.683 -6.979 8.938 1.00 92.31 81 PHE A C 1
ATOM 613 O O . PHE A 1 81 ? -0.480 -7.290 8.676 1.00 92.31 81 PHE A O 1
ATOM 620 N N . GLN A 1 82 ? 1.233 -7.119 10.139 1.00 88.88 82 GLN A N 1
ATOM 621 C CA . GLN A 1 82 ? 0.516 -7.506 11.347 1.00 88.88 82 GLN A CA 1
ATOM 622 C C . GLN A 1 82 ? 0.930 -6.556 12.483 1.00 88.88 82 GLN A C 1
ATOM 624 O O . GLN A 1 82 ? 2.106 -6.174 12.540 1.00 88.88 82 GLN A O 1
ATOM 629 N N . PRO A 1 83 ? 0.014 -6.167 13.385 1.00 75.00 83 PRO A N 1
ATOM 630 C CA . PRO A 1 83 ? 0.358 -5.526 14.640 1.00 75.00 83 PRO A CA 1
ATOM 631 C C . PRO A 1 83 ? 1.411 -6.352 15.390 1.00 75.00 83 PRO A C 1
ATOM 633 O O . PRO A 1 83 ? 1.384 -7.587 15.333 1.00 75.00 83 PRO A O 1
ATOM 636 N N . PRO A 1 84 ? 2.339 -5.709 16.116 1.00 61.69 84 PRO A N 1
ATOM 637 C CA . PRO A 1 84 ? 3.206 -6.437 17.026 1.00 61.69 84 PRO A CA 1
ATOM 638 C C . PRO A 1 84 ? 2.347 -7.213 18.030 1.00 61.69 84 PRO A C 1
ATOM 640 O O . PRO A 1 84 ? 1.428 -6.666 18.636 1.00 61.69 84 PRO A O 1
ATOM 643 N N . ASN A 1 85 ? 2.649 -8.500 18.190 1.00 57.88 85 ASN A N 1
ATOM 644 C CA . ASN A 1 85 ? 1.943 -9.390 19.104 1.00 57.88 85 ASN A CA 1
ATOM 645 C C . ASN A 1 85 ? 2.171 -8.895 20.547 1.00 57.88 85 ASN A C 1
ATOM 647 O O . ASN A 1 85 ? 3.228 -9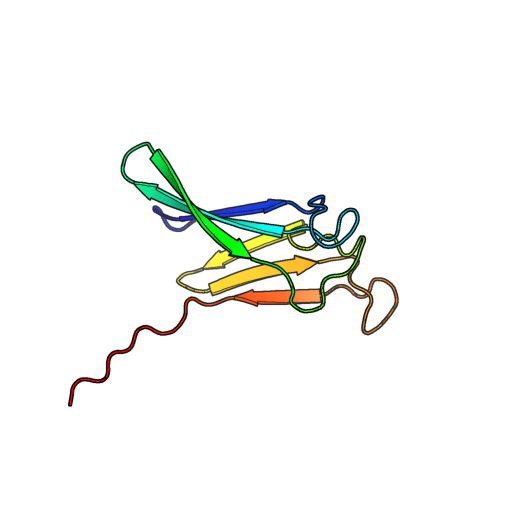.146 21.128 1.00 57.88 85 ASN A O 1
ATOM 651 N N . LEU A 1 86 ? 1.209 -8.172 21.129 1.00 46.31 86 LEU A N 1
ATOM 652 C CA . LEU A 1 86 ? 1.249 -7.718 22.526 1.00 46.31 86 LEU A CA 1
ATOM 653 C C . LEU A 1 86 ? 0.876 -8.872 23.471 1.00 46.31 86 LEU A C 1
ATOM 655 O O . LEU A 1 86 ? -0.076 -8.791 24.241 1.00 46.31 86 LEU A O 1
ATOM 659 N N . LEU A 1 87 ? 1.607 -9.984 23.404 1.00 47.25 87 LEU A N 1
ATOM 660 C CA . LEU A 1 87 ? 1.508 -11.031 24.415 1.00 47.25 87 LEU A CA 1
ATOM 661 C C . LEU A 1 87 ? 2.489 -10.708 25.542 1.00 47.25 87 LEU A C 1
ATOM 663 O O . LEU A 1 87 ? 3.632 -11.169 25.540 1.00 47.25 87 LEU A O 1
ATOM 667 N N . GLU A 1 88 ? 2.030 -9.951 26.540 1.00 50.44 88 GLU A N 1
ATOM 668 C CA . GLU A 1 88 ? 2.618 -10.047 27.876 1.00 50.44 88 GLU A CA 1
ATOM 669 C C . GLU A 1 88 ? 2.400 -11.481 28.381 1.00 50.44 88 GLU A C 1
ATOM 671 O O . GLU A 1 88 ? 1.327 -11.844 28.865 1.00 50.44 88 GLU A O 1
ATOM 676 N N . ARG A 1 89 ? 3.425 -12.334 28.270 1.00 50.84 89 ARG A N 1
ATOM 677 C CA . ARG A 1 89 ? 3.477 -13.570 29.054 1.00 50.84 89 ARG A CA 1
ATOM 678 C C . ARG A 1 89 ? 3.709 -13.189 30.513 1.00 50.84 89 ARG A C 1
ATOM 680 O O . ARG A 1 89 ? 4.850 -13.010 30.929 1.00 50.84 89 ARG A O 1
ATOM 687 N N . ARG A 1 90 ? 2.634 -13.097 31.293 1.00 47.78 90 ARG A N 1
ATOM 688 C CA . ARG A 1 90 ? 2.725 -13.251 32.746 1.00 47.78 90 ARG A CA 1
ATOM 689 C C . ARG A 1 90 ? 2.653 -14.741 33.074 1.00 47.78 90 ARG A C 1
ATOM 691 O O . ARG A 1 90 ? 1.634 -15.381 32.827 1.00 47.78 90 ARG A O 1
ATOM 698 N N . ILE A 1 91 ? 3.783 -15.274 33.538 1.00 59.91 91 ILE A N 1
ATOM 699 C CA . ILE A 1 91 ? 3.841 -16.459 34.406 1.00 59.91 91 ILE A CA 1
ATOM 700 C C . ILE A 1 91 ? 3.308 -16.093 35.788 1.00 59.91 91 ILE A C 1
ATOM 702 O O . ILE A 1 91 ? 3.530 -14.931 36.202 1.00 59.91 91 ILE A O 1
#

Foldseek 3Di:
DPPFKDKAWAQQDQPQHGSLTWIWIWGDDPPDTDTPDIGHDPPRYHQQSWRPDWDDDVQKIKIWRQQDAPPHGSNIDIDIDGPDPPDPPDD

Secondary structure (DSSP, 8-state):
-BTTEEEEEETT--SSSTT--EEEEEEEETTEEEEEEEE--SS--TT--TTSEEEEETTEEEEEETT--SSSTT--EEEEE----------

Mean predicted aligned error: 5.44 Å

Solvent-accessible surface area (backbone atoms only — not comparable to full-atom values): 5192 Å² total; per-residue (Å²): 116,57,100,49,46,48,78,46,57,36,28,71,34,49,93,86,23,63,24,14,23,25,30,38,35,30,36,56,59,90,95,43,78,43,80,76,45,80,49,64,67,94,82,59,41,59,53,12,21,24,18,66,43,74,49,68,59,89,70,38,34,40,34,29,13,65,41,29,41,94,90,40,87,47,68,35,49,76,46,79,47,65,73,82,82,85,72,80,82,78,128

Sequence (91 aa):
MSDDYAIVGAKNEDEKGTHAGAVYIFQRDGDNWQQQAKLTGADREADDKFGFCVGISGDYTIVGAYLEDEKATQAGAAYIFQPPNLLERRI

pLDDT: mean 89.57, std 13.52, range [46.31, 98.38]

Nearest PDB structures (foldseek):
  6xnz-assembly1_D  TM=4.548E-01  e=8.115E-01  Mus musculus
  2kd2-assembly1_A  TM=2.704E-01  e=2.370E+00  Mus musculus

Radius of gyration: 14.66 Å; Cα contacts (8 Å, |Δi|>4): 216; chains: 1; bounding box: 31×28×49 Å